Protein AF-A0A2S1QDK4-F1 (afdb_monomer_lite)

Structure (mmCIF, N/CA/C/O backbone):
data_AF-A0A2S1QDK4-F1
#
_entry.id   AF-A0A2S1QDK4-F1
#
loop_
_atom_site.group_PDB
_atom_site.id
_atom_site.type_symbol
_atom_site.label_atom_id
_atom_site.label_alt_id
_atom_site.label_comp_id
_atom_site.label_asym_id
_atom_site.label_entity_id
_atom_site.label_seq_id
_atom_site.pdbx_PDB_ins_code
_atom_site.Cartn_x
_atom_site.Cartn_y
_atom_site.Cartn_z
_atom_site.occupancy
_atom_site.B_iso_or_equiv
_atom_site.auth_seq_id
_atom_site.auth_comp_id
_atom_site.auth_asym_id
_atom_site.auth_atom_id
_atom_site.pdbx_PDB_model_num
ATOM 1 N N . MET A 1 1 ? 9.488 -17.999 -7.171 1.00 70.69 1 MET A N 1
ATOM 2 C CA . MET A 1 1 ? 10.602 -17.034 -7.276 1.00 70.69 1 MET A CA 1
ATOM 3 C C . MET A 1 1 ? 10.092 -15.687 -6.802 1.00 70.69 1 MET A C 1
ATOM 5 O O . MET A 1 1 ? 9.018 -15.292 -7.244 1.00 70.69 1 MET A O 1
ATOM 9 N N . VAL A 1 2 ? 10.800 -15.037 -5.877 1.00 84.81 2 VAL A N 1
ATOM 10 C CA . VAL A 1 2 ? 10.418 -13.711 -5.368 1.00 84.81 2 VAL A CA 1
ATOM 11 C C . VAL A 1 2 ? 10.872 -12.652 -6.372 1.00 84.81 2 VAL A C 1
ATOM 13 O O . VAL A 1 2 ? 11.992 -12.717 -6.876 1.00 84.81 2 VAL A O 1
ATOM 16 N N . SER A 1 3 ? 9.987 -11.717 -6.713 1.00 90.56 3 SER A N 1
ATOM 17 C CA . SER A 1 3 ? 10.296 -10.617 -7.631 1.00 90.56 3 SER A CA 1
ATOM 18 C C . SER A 1 3 ? 9.353 -9.435 -7.409 1.00 90.56 3 SER A C 1
ATOM 20 O O . SER A 1 3 ? 8.233 -9.618 -6.929 1.00 90.56 3 SER A O 1
ATOM 22 N N . ARG A 1 4 ? 9.798 -8.236 -7.789 1.00 90.69 4 ARG A N 1
ATOM 23 C CA . ARG A 1 4 ? 9.006 -6.998 -7.789 1.00 90.69 4 ARG A CA 1
ATOM 24 C C . ARG A 1 4 ? 9.024 -6.388 -9.186 1.00 90.69 4 ARG A C 1
ATOM 26 O O . ARG A 1 4 ? 10.057 -6.379 -9.847 1.00 90.69 4 ARG A O 1
ATOM 33 N N . VAL A 1 5 ? 7.895 -5.825 -9.614 1.00 92.81 5 VAL A N 1
ATOM 34 C CA . VAL A 1 5 ? 7.807 -4.991 -10.821 1.00 92.81 5 VAL A CA 1
ATOM 35 C C . VAL A 1 5 ? 7.296 -3.614 -10.427 1.00 92.81 5 VAL A C 1
ATOM 37 O O . VAL A 1 5 ? 6.302 -3.498 -9.712 1.00 92.81 5 VAL A O 1
ATOM 40 N N . TYR A 1 6 ? 7.963 -2.575 -10.919 1.00 94.06 6 TYR A N 1
ATOM 41 C CA . TYR A 1 6 ? 7.574 -1.186 -10.720 1.00 94.06 6 TYR A CA 1
ATOM 42 C C . TYR A 1 6 ? 7.218 -0.520 -12.047 1.00 94.06 6 TYR A C 1
ATOM 44 O O . TYR A 1 6 ? 7.823 -0.782 -13.094 1.00 94.06 6 TYR A O 1
ATOM 52 N N . GLN A 1 7 ? 6.246 0.390 -11.991 1.00 95.44 7 GLN A N 1
ATOM 53 C CA . GLN A 1 7 ? 5.891 1.255 -13.103 1.00 95.44 7 GLN A CA 1
ATOM 54 C C . GLN A 1 7 ? 5.385 2.606 -12.594 1.00 95.44 7 GLN A C 1
ATOM 56 O O . GLN A 1 7 ? 4.427 2.657 -11.824 1.00 95.44 7 GLN A O 1
ATOM 61 N N . SER A 1 8 ? 5.967 3.695 -13.092 1.00 95.44 8 SER A N 1
ATOM 62 C CA . SER A 1 8 ? 5.382 5.035 -12.996 1.00 95.44 8 SER A CA 1
ATOM 63 C C . SER A 1 8 ? 4.861 5.500 -14.346 1.00 95.44 8 SER A C 1
ATOM 65 O O . SER A 1 8 ? 5.279 5.028 -15.408 1.00 95.44 8 SER A O 1
ATOM 67 N N . PHE A 1 9 ? 3.881 6.393 -14.302 1.00 95.94 9 PHE A N 1
ATOM 68 C CA . PHE A 1 9 ? 3.224 6.902 -15.491 1.00 95.94 9 PHE A CA 1
ATOM 69 C C . PHE A 1 9 ? 2.679 8.306 -15.252 1.00 95.94 9 PHE A C 1
ATOM 71 O O . PHE A 1 9 ? 2.450 8.719 -14.116 1.00 95.94 9 PHE A O 1
ATOM 78 N N . THR A 1 10 ? 2.424 9.011 -16.346 1.00 97.00 10 THR A N 1
ATOM 79 C CA . THR A 1 10 ? 1.632 10.239 -16.377 1.00 97.00 10 THR A CA 1
ATOM 80 C C . THR A 1 10 ? 0.335 9.990 -17.137 1.00 97.00 10 THR A C 1
ATOM 82 O O . THR A 1 10 ? 0.254 9.087 -17.974 1.00 97.00 10 THR A O 1
ATOM 85 N N . ILE A 1 11 ? -0.698 10.771 -16.824 1.00 96.12 11 ILE A N 1
ATOM 86 C CA . ILE A 1 11 ? -1.970 10.773 -17.551 1.00 96.12 11 ILE A CA 1
ATOM 87 C C . ILE A 1 11 ? -2.128 12.141 -18.212 1.00 96.12 11 ILE A C 1
ATOM 89 O O . ILE A 1 11 ? -1.949 13.174 -17.565 1.00 96.12 11 ILE A O 1
ATOM 93 N N . ASN A 1 12 ? -2.469 12.154 -19.497 1.00 96.19 12 ASN A N 1
ATOM 94 C CA . ASN A 1 12 ? -2.895 13.362 -20.188 1.00 96.19 12 ASN A CA 1
ATOM 95 C C . ASN A 1 12 ? -4.271 13.801 -19.654 1.00 96.19 12 ASN A C 1
ATOM 97 O O . ASN A 1 12 ? -5.239 13.051 -19.752 1.00 96.19 12 ASN A O 1
ATOM 101 N N . GLY A 1 13 ? -4.367 15.015 -19.109 1.00 93.12 13 GLY A N 1
ATOM 102 C CA . GLY A 1 13 ? -5.597 15.512 -18.481 1.00 93.12 13 GLY A CA 1
ATOM 103 C C . GLY A 1 13 ? -6.773 15.764 -19.434 1.00 93.12 13 GLY A C 1
ATOM 104 O O . GLY A 1 13 ? -7.903 15.863 -18.969 1.00 93.12 13 GLY A O 1
ATOM 105 N N . GLU A 1 14 ? -6.537 15.856 -20.746 1.00 95.56 14 GLU A N 1
ATOM 106 C CA . GLU A 1 14 ? -7.583 16.071 -21.755 1.00 95.56 14 GLU A CA 1
ATOM 107 C C . GLU A 1 14 ? -8.064 14.754 -22.373 1.00 95.56 14 GLU A C 1
ATOM 109 O O . GLU A 1 14 ? -9.264 14.549 -22.549 1.00 95.56 14 GLU A O 1
ATOM 114 N N . THR A 1 15 ? -7.132 13.859 -22.716 1.00 96.19 15 THR A N 1
ATOM 115 C CA . THR A 1 15 ? -7.441 12.611 -23.436 1.00 96.19 15 THR A CA 1
ATOM 116 C C . THR A 1 15 ? -7.559 11.396 -22.521 1.00 96.19 15 THR A C 1
ATOM 118 O O . THR A 1 15 ? -8.085 10.366 -22.941 1.00 96.19 15 THR A O 1
ATOM 121 N N . GLY A 1 16 ? -7.045 11.481 -21.292 1.00 94.19 16 GLY A N 1
ATOM 122 C CA . GLY A 1 16 ? -6.887 10.335 -20.397 1.00 94.19 16 GLY A CA 1
ATOM 123 C C . GLY A 1 16 ? -5.788 9.359 -20.833 1.00 94.19 16 GLY A C 1
ATOM 124 O O . GLY A 1 16 ? -5.664 8.281 -20.253 1.00 94.19 16 GLY A O 1
ATOM 125 N N . GLU A 1 17 ? -4.990 9.698 -21.851 1.00 96.50 17 GLU A N 1
ATOM 126 C CA . GLU A 1 17 ? -3.926 8.826 -22.347 1.00 96.50 17 GLU A CA 1
ATOM 127 C C . GLU A 1 17 ? -2.834 8.631 -21.290 1.00 96.50 17 GLU A C 1
ATOM 129 O O . GLU A 1 17 ? -2.326 9.592 -20.709 1.00 96.50 17 GLU A O 1
ATOM 134 N N . ARG A 1 18 ? -2.469 7.368 -21.050 1.00 96.88 18 ARG A N 1
ATOM 135 C CA . ARG A 1 18 ? -1.465 6.963 -20.066 1.00 96.88 18 ARG A CA 1
ATOM 136 C C . ARG A 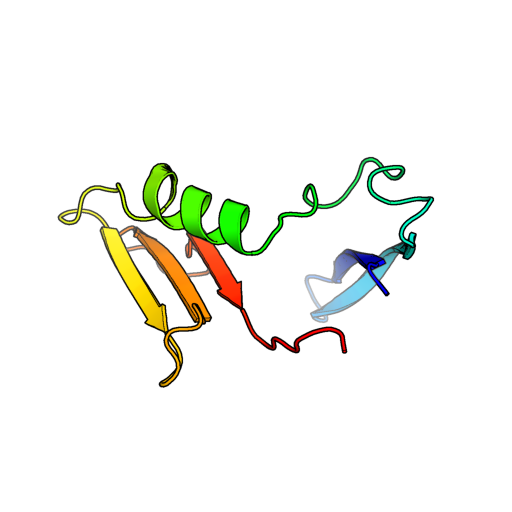1 18 ? -0.111 6.738 -20.734 1.00 96.88 18 ARG A C 1
ATOM 138 O O . ARG A 1 18 ? 0.018 5.838 -21.561 1.00 96.88 18 ARG A O 1
ATOM 145 N N . THR A 1 19 ? 0.912 7.451 -20.271 1.00 97.12 19 THR A N 1
ATOM 146 C CA . THR A 1 19 ? 2.297 7.308 -20.744 1.00 97.12 19 THR A CA 1
ATOM 147 C C . THR A 1 19 ? 3.186 6.793 -19.623 1.00 97.12 19 THR A C 1
ATOM 149 O O . THR A 1 19 ? 3.312 7.432 -18.582 1.00 97.12 19 THR A O 1
ATOM 152 N N . ILE A 1 20 ? 3.817 5.635 -19.828 1.00 96.88 20 ILE A N 1
ATOM 153 C CA . ILE A 1 20 ? 4.785 5.072 -18.877 1.00 96.88 20 ILE A CA 1
ATOM 154 C C . ILE A 1 20 ? 6.048 5.936 -18.889 1.00 96.88 20 ILE A C 1
ATOM 156 O O . ILE A 1 20 ? 6.621 6.177 -19.950 1.00 96.88 20 ILE A O 1
ATOM 160 N N . THR A 1 21 ? 6.487 6.380 -17.714 1.00 96.31 21 THR A N 1
ATOM 161 C CA . THR A 1 21 ? 7.676 7.230 -17.552 1.00 96.31 21 THR A CA 1
ATOM 162 C C . THR A 1 21 ? 8.881 6.466 -17.016 1.00 96.31 21 THR A C 1
ATOM 164 O O . THR A 1 21 ? 10.010 6.814 -17.347 1.00 96.31 21 THR A O 1
ATOM 167 N N . SER A 1 22 ? 8.663 5.414 -16.223 1.00 94.50 22 SER A N 1
ATOM 168 C CA . SER A 1 22 ? 9.717 4.511 -15.757 1.00 94.50 22 SER A CA 1
ATOM 169 C C . SER A 1 22 ? 9.155 3.120 -15.489 1.00 94.50 22 SER A C 1
ATOM 171 O O . SER A 1 22 ? 7.988 2.961 -15.122 1.00 94.50 22 SER A O 1
ATOM 173 N N . THR A 1 23 ? 9.991 2.103 -15.674 1.00 95.88 23 THR A N 1
ATOM 174 C CA . THR A 1 23 ? 9.689 0.728 -15.291 1.00 95.88 23 THR A CA 1
ATOM 175 C C . THR A 1 23 ? 10.977 -0.039 -15.029 1.00 95.88 23 THR A C 1
ATOM 177 O O . THR A 1 23 ? 11.969 0.147 -15.732 1.00 95.88 23 THR A O 1
ATOM 180 N N . TYR A 1 24 ? 10.950 -0.907 -14.026 1.00 94.75 24 TYR A N 1
ATOM 181 C CA . TYR A 1 24 ? 12.011 -1.871 -13.766 1.00 94.75 24 TYR A CA 1
ATOM 182 C C . TYR A 1 24 ? 11.421 -3.130 -13.125 1.00 94.75 24 TYR A C 1
ATOM 184 O O . TYR A 1 24 ? 10.289 -3.134 -12.630 1.00 94.75 24 TYR A O 1
ATOM 192 N N . SER A 1 25 ? 12.209 -4.200 -13.149 1.00 94.38 25 SER A N 1
ATOM 193 C CA . SER A 1 25 ? 11.923 -5.455 -12.465 1.00 94.38 25 SER A CA 1
ATOM 194 C C . SER A 1 25 ? 13.114 -5.809 -11.591 1.00 94.38 25 SER A C 1
ATOM 196 O O . SER A 1 25 ? 14.257 -5.651 -12.014 1.00 94.38 25 SER A O 1
ATOM 198 N N . GLU A 1 26 ? 12.834 -6.319 -10.403 1.00 94.75 26 GLU A N 1
ATOM 199 C CA . GLU A 1 26 ? 13.825 -6.835 -9.469 1.00 94.75 26 GLU A CA 1
ATOM 200 C C . GLU A 1 26 ? 13.548 -8.314 -9.241 1.00 94.75 26 GLU A C 1
ATOM 202 O O . GLU A 1 26 ? 12.406 -8.710 -8.991 1.00 94.75 26 GLU A O 1
ATOM 207 N N . ASP A 1 27 ? 14.590 -9.126 -9.349 1.00 93.88 27 ASP A N 1
ATOM 208 C CA . ASP A 1 27 ? 14.586 -10.499 -8.865 1.00 93.88 27 ASP A CA 1
ATOM 209 C C . ASP A 1 27 ? 15.127 -10.555 -7.434 1.00 93.88 27 ASP A C 1
ATOM 211 O O . ASP A 1 27 ? 15.544 -9.545 -6.877 1.00 93.88 27 ASP A O 1
ATOM 215 N N . GLU A 1 28 ? 15.145 -11.749 -6.851 1.00 90.75 28 GLU A N 1
ATOM 216 C CA . GLU A 1 28 ? 15.622 -12.001 -5.489 1.00 90.75 28 GLU A CA 1
ATOM 217 C C . GLU A 1 28 ? 17.025 -11.438 -5.190 1.00 90.75 28 GLU A C 1
ATOM 219 O O . GLU A 1 28 ? 17.275 -11.009 -4.068 1.00 90.75 28 GLU A O 1
ATOM 224 N N . ALA A 1 29 ? 17.932 -11.383 -6.174 1.00 93.00 29 ALA A N 1
ATOM 225 C CA . ALA A 1 29 ? 19.285 -10.856 -5.978 1.00 93.00 29 ALA A CA 1
ATOM 226 C C . ALA A 1 29 ? 19.355 -9.321 -6.061 1.00 93.00 29 ALA A C 1
ATOM 228 O O . ALA A 1 29 ? 20.324 -8.726 -5.586 1.00 93.00 29 ALA A O 1
ATOM 229 N N . ALA A 1 30 ? 18.353 -8.694 -6.680 1.00 93.06 30 ALA A N 1
ATOM 230 C CA . ALA A 1 30 ? 18.268 -7.258 -6.920 1.00 93.06 30 ALA A CA 1
ATOM 231 C C . ALA A 1 30 ? 17.086 -6.583 -6.198 1.00 93.06 30 ALA A C 1
ATOM 233 O O . ALA A 1 30 ? 16.808 -5.411 -6.471 1.00 93.06 30 ALA A O 1
ATOM 234 N N . LEU A 1 31 ? 16.388 -7.290 -5.299 1.00 91.38 31 LEU A N 1
ATOM 235 C CA . LEU A 1 31 ? 15.326 -6.708 -4.475 1.00 91.38 31 LEU A CA 1
ATOM 236 C C . LEU A 1 31 ? 15.855 -5.472 -3.742 1.00 91.38 31 LEU A C 1
ATOM 238 O O . LEU A 1 31 ? 16.960 -5.488 -3.204 1.00 91.38 31 LEU A O 1
ATOM 242 N N . GLU A 1 32 ? 15.050 -4.408 -3.744 1.00 90.56 32 GLU A N 1
ATOM 243 C CA . GLU A 1 32 ? 15.340 -3.137 -3.057 1.00 90.56 32 GLU A CA 1
ATOM 244 C C . GLU A 1 32 ? 16.548 -2.353 -3.600 1.00 90.56 32 GLU A C 1
ATOM 246 O O . GLU A 1 32 ? 17.033 -1.420 -2.959 1.00 90.56 32 GLU A O 1
ATOM 251 N N . THR A 1 33 ? 17.039 -2.684 -4.796 1.00 93.31 33 THR A N 1
ATOM 252 C CA . THR A 1 33 ? 18.157 -1.949 -5.409 1.00 93.31 33 THR A CA 1
ATOM 253 C C . THR A 1 33 ? 17.724 -0.668 -6.120 1.00 93.31 33 THR A C 1
ATOM 255 O O . THR A 1 33 ? 18.546 0.236 -6.290 1.00 93.31 33 THR A O 1
ATOM 258 N N . ASN A 1 34 ? 16.452 -0.556 -6.519 1.00 92.00 34 ASN A N 1
ATOM 259 C CA . ASN A 1 34 ? 15.899 0.654 -7.124 1.00 92.00 34 ASN A CA 1
ATOM 260 C C . ASN A 1 34 ? 15.205 1.534 -6.068 1.00 92.00 34 ASN A C 1
ATOM 262 O O . ASN A 1 34 ? 14.446 1.014 -5.245 1.00 92.00 34 ASN A O 1
ATOM 266 N N . PRO A 1 35 ? 15.420 2.864 -6.107 1.00 89.06 35 PRO A N 1
ATOM 267 C CA . PRO A 1 35 ? 14.974 3.776 -5.055 1.00 89.06 35 PRO A CA 1
ATOM 268 C C . PRO A 1 35 ? 13.470 4.074 -5.085 1.00 89.06 35 PRO A C 1
ATOM 270 O O . PRO A 1 35 ? 12.928 4.550 -4.089 1.00 89.06 35 PRO A O 1
ATOM 273 N N . GLU A 1 36 ? 12.792 3.856 -6.214 1.00 91.50 36 GLU A N 1
ATOM 274 C CA . GLU A 1 36 ? 11.352 4.079 -6.317 1.00 91.50 36 GLU A CA 1
ATOM 275 C C . GLU A 1 36 ? 10.524 2.883 -5.812 1.00 91.50 36 GLU A C 1
ATOM 277 O O . GLU A 1 36 ? 11.027 1.796 -5.531 1.00 91.50 36 GLU A O 1
ATOM 282 N N . GLY A 1 37 ? 9.206 3.075 -5.746 1.00 87.25 37 GLY A N 1
ATOM 283 C CA . GLY A 1 37 ? 8.273 2.043 -5.306 1.00 87.25 37 GLY A CA 1
ATOM 284 C C . GLY A 1 37 ? 8.253 1.871 -3.790 1.00 87.25 37 GLY A C 1
ATOM 285 O O . GLY A 1 37 ? 9.051 2.450 -3.060 1.00 87.25 37 GLY A O 1
ATOM 286 N N . THR A 1 38 ? 7.291 1.089 -3.309 1.00 86.06 38 THR A N 1
ATOM 287 C CA . THR A 1 38 ? 7.229 0.742 -1.887 1.00 86.06 38 THR A CA 1
ATOM 288 C C . THR A 1 38 ? 8.251 -0.342 -1.569 1.00 86.06 38 THR A C 1
ATOM 290 O O . THR A 1 38 ? 8.514 -1.213 -2.411 1.00 86.06 38 THR A O 1
ATOM 293 N N . THR A 1 39 ? 8.799 -0.306 -0.355 1.00 88.38 39 THR A N 1
ATOM 294 C CA . THR A 1 39 ? 9.557 -1.423 0.212 1.00 88.38 39 THR A CA 1
ATOM 295 C C . THR A 1 39 ? 8.696 -2.690 0.137 1.00 88.38 39 THR A C 1
ATOM 297 O O . THR A 1 39 ? 7.518 -2.631 0.511 1.00 88.38 39 THR A O 1
ATOM 300 N N . PRO A 1 40 ? 9.217 -3.806 -0.406 1.00 88.62 40 PRO A N 1
ATOM 301 C CA . PRO A 1 40 ? 8.534 -5.092 -0.358 1.00 88.62 40 PRO A CA 1
ATOM 302 C C . PRO A 1 40 ? 8.188 -5.472 1.085 1.00 88.62 40 PRO A C 1
ATOM 304 O O . PRO A 1 40 ? 8.995 -5.272 1.984 1.00 88.62 40 PRO A O 1
ATOM 307 N N . LEU A 1 41 ? 7.004 -6.043 1.296 1.00 90.19 41 LEU A N 1
ATOM 308 C CA . LEU A 1 41 ? 6.583 -6.573 2.593 1.00 90.19 41 LEU A CA 1
ATOM 309 C C . LEU A 1 41 ? 6.315 -8.069 2.464 1.00 90.19 41 LEU A C 1
ATOM 311 O O . LEU A 1 41 ? 5.761 -8.529 1.459 1.00 90.19 41 LEU A O 1
ATOM 315 N N . THR A 1 42 ? 6.670 -8.825 3.496 1.00 91.56 42 THR A N 1
ATOM 316 C CA . THR A 1 42 ? 6.132 -10.172 3.700 1.00 91.56 42 THR A CA 1
ATOM 317 C C . THR A 1 42 ? 4.639 -10.105 4.030 1.00 91.56 42 THR A C 1
ATOM 319 O O . THR A 1 42 ? 4.103 -9.054 4.388 1.00 91.56 42 THR A O 1
ATOM 322 N N . ILE A 1 43 ? 3.941 -11.239 3.918 1.00 91.06 43 ILE A N 1
ATOM 323 C CA . ILE A 1 43 ? 2.516 -11.290 4.269 1.00 91.06 43 ILE A CA 1
ATOM 324 C C . ILE A 1 43 ? 2.285 -11.012 5.762 1.00 91.06 43 ILE A C 1
ATOM 326 O O . ILE A 1 43 ? 1.301 -10.367 6.108 1.00 91.06 43 ILE A O 1
ATOM 330 N N . ASP A 1 44 ? 3.213 -11.428 6.626 1.00 94.06 44 ASP A N 1
ATOM 331 C CA . ASP A 1 44 ? 3.135 -11.186 8.068 1.00 94.06 44 ASP A CA 1
ATOM 332 C C . ASP A 1 44 ? 3.328 -9.693 8.379 1.00 94.06 44 ASP A C 1
ATOM 334 O O . ASP A 1 44 ? 2.502 -9.100 9.067 1.00 94.06 44 ASP A O 1
ATOM 338 N N . GLU A 1 45 ? 4.333 -9.039 7.782 1.00 95.56 45 GLU A N 1
ATOM 339 C CA . GLU A 1 45 ? 4.543 -7.588 7.936 1.00 95.56 45 GLU A CA 1
ATOM 340 C C . GLU A 1 45 ? 3.362 -6.770 7.397 1.00 95.56 45 GLU A C 1
ATOM 342 O O . GLU A 1 45 ? 2.979 -5.752 7.975 1.00 95.56 45 GLU A O 1
ATOM 347 N N . LEU A 1 46 ? 2.744 -7.228 6.303 1.00 94.81 46 LEU A N 1
ATOM 348 C CA . LEU A 1 46 ? 1.523 -6.627 5.780 1.00 94.81 46 LEU A CA 1
ATOM 349 C C . LEU A 1 46 ? 0.391 -6.685 6.821 1.00 94.81 46 LEU A C 1
ATOM 351 O O . LEU A 1 46 ? -0.302 -5.691 7.040 1.00 94.81 46 LEU A O 1
ATOM 355 N N . TYR A 1 47 ? 0.207 -7.834 7.472 1.00 95.44 47 TYR A N 1
ATOM 356 C CA . TYR A 1 47 ? -0.835 -8.033 8.480 1.00 95.44 47 TYR A CA 1
ATOM 357 C C . T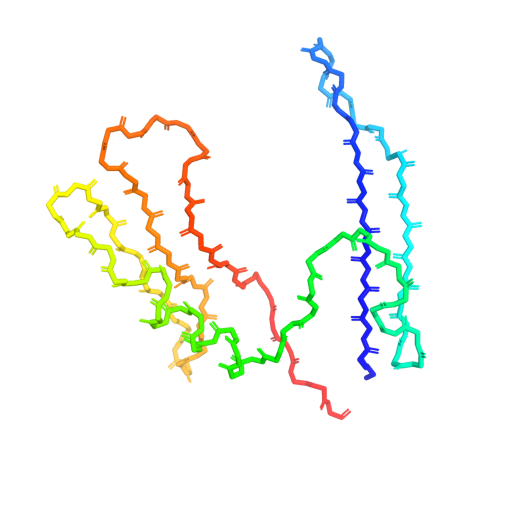YR A 1 47 ? -0.561 -7.202 9.736 1.00 95.44 47 TYR A C 1
ATOM 359 O O . TYR A 1 47 ? -1.488 -6.597 10.282 1.00 95.44 47 TYR A O 1
ATOM 367 N N . ASP A 1 48 ? 0.704 -7.119 10.147 1.00 97.12 48 ASP A N 1
ATOM 368 C CA . ASP A 1 48 ? 1.133 -6.291 11.269 1.00 97.12 48 ASP A CA 1
ATOM 369 C C . ASP A 1 48 ? 0.850 -4.807 10.995 1.00 97.12 48 ASP A C 1
ATOM 371 O O . ASP A 1 48 ? 0.188 -4.166 11.812 1.00 97.12 48 ASP A O 1
ATOM 375 N N . SER A 1 49 ? 1.225 -4.289 9.814 1.00 95.69 49 SER A N 1
ATOM 376 C CA . SER A 1 49 ? 0.942 -2.892 9.424 1.00 95.69 49 SER A CA 1
ATOM 377 C C . SER A 1 49 ? -0.558 -2.582 9.427 1.00 95.69 49 SER A C 1
ATOM 379 O O . SER A 1 49 ? -1.007 -1.514 9.843 1.00 95.69 49 SER A O 1
ATOM 381 N N . CYS A 1 50 ? -1.376 -3.560 9.045 1.00 96.81 50 CYS A N 1
ATOM 382 C CA . CYS A 1 50 ? -2.820 -3.461 9.129 1.00 96.81 50 CYS A CA 1
ATOM 383 C C . CYS A 1 50 ? -3.324 -3.253 10.550 1.00 96.81 50 CYS A C 1
ATOM 385 O O . CYS A 1 50 ? -4.115 -2.339 10.802 1.00 96.81 50 CYS A O 1
ATOM 387 N N . ALA A 1 51 ? -2.851 -4.074 11.481 1.00 96.50 51 ALA A N 1
ATOM 388 C CA . ALA A 1 51 ? -3.254 -3.995 12.873 1.00 96.50 51 ALA A CA 1
ATOM 389 C C . ALA A 1 51 ? -2.699 -2.756 13.592 1.00 96.50 51 ALA A C 1
ATOM 391 O O . ALA A 1 51 ? -3.374 -2.250 14.487 1.00 96.50 51 ALA A O 1
ATOM 392 N N . SER A 1 52 ? -1.500 -2.282 13.235 1.00 97.19 52 SER A N 1
ATOM 393 C CA . SER A 1 52 ? -0.828 -1.185 13.941 1.00 97.19 52 SER A CA 1
ATOM 394 C C . SER A 1 52 ? -1.086 0.199 13.354 1.00 97.19 52 SER A C 1
ATOM 396 O O . SER A 1 52 ? -1.136 1.162 14.118 1.00 97.19 52 SER A O 1
ATOM 398 N N . ASP A 1 53 ? -1.263 0.307 12.034 1.00 96.00 53 ASP A N 1
ATOM 399 C CA . ASP A 1 53 ? -1.215 1.599 11.341 1.00 96.00 53 ASP A CA 1
ATOM 400 C C . ASP A 1 53 ? -2.573 1.985 10.750 1.00 96.00 53 ASP A C 1
ATOM 402 O O . ASP A 1 53 ? -2.980 3.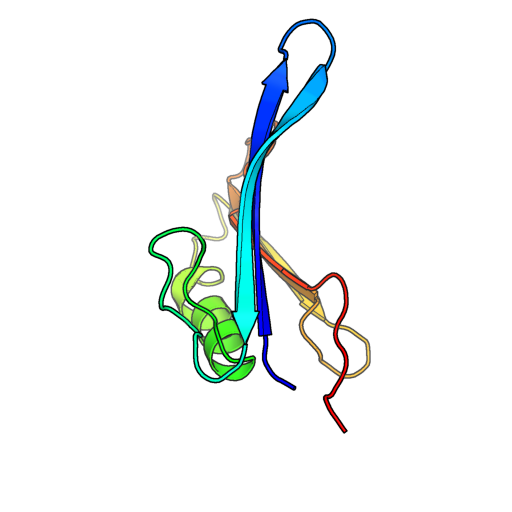146 10.824 1.00 96.00 53 ASP A O 1
ATOM 406 N N . TYR A 1 54 ? -3.300 1.021 10.176 1.00 97.06 54 TYR A N 1
ATOM 407 C CA . TYR A 1 54 ? -4.522 1.313 9.423 1.00 97.06 54 TYR A CA 1
ATOM 408 C C . TYR A 1 54 ? -5.808 1.114 10.234 1.00 97.06 54 TYR A C 1
ATOM 410 O O . TYR A 1 54 ? -6.730 1.922 10.143 1.00 97.06 54 TYR A O 1
ATOM 418 N N . LEU A 1 55 ? -5.898 0.059 11.046 1.00 97.50 55 LEU A N 1
ATOM 419 C CA . LEU A 1 55 ? -7.137 -0.296 11.759 1.00 97.50 55 LEU A CA 1
ATOM 420 C C . LEU A 1 55 ? -7.267 0.360 13.145 1.00 97.50 55 LEU A C 1
ATOM 422 O O . LEU A 1 55 ? -8.202 0.063 13.887 1.00 97.50 55 LEU A O 1
ATOM 426 N N . VAL A 1 56 ? -6.344 1.258 13.492 1.00 97.69 56 VAL A N 1
ATOM 427 C CA . VAL A 1 56 ? -6.275 1.938 14.800 1.00 97.69 56 VAL A CA 1
ATOM 428 C C . VAL A 1 56 ? -6.902 3.335 14.806 1.00 97.69 56 VAL A C 1
ATOM 430 O O . VAL A 1 56 ? -6.850 4.029 15.822 1.00 97.69 56 VAL A O 1
ATOM 433 N N . VAL A 1 57 ? -7.470 3.773 13.680 1.00 97.06 57 VAL A N 1
ATOM 434 C CA . VAL A 1 57 ? -8.083 5.102 13.554 1.00 97.06 57 VAL A CA 1
ATOM 435 C C . VAL A 1 57 ? -9.378 5.228 14.355 1.00 97.06 57 VAL A C 1
ATOM 437 O O . VAL A 1 57 ? -10.030 4.241 14.701 1.00 97.06 57 VAL A O 1
ATOM 440 N N . ASP A 1 58 ? -9.776 6.467 14.646 1.00 97.12 58 ASP A N 1
ATOM 441 C CA . ASP A 1 58 ? -11.019 6.723 15.360 1.00 97.12 58 ASP A CA 1
ATOM 442 C C . ASP A 1 58 ? -12.240 6.374 14.487 1.00 97.12 58 ASP A C 1
ATOM 444 O O . ASP A 1 58 ? -12.341 6.767 13.325 1.00 97.12 58 ASP A O 1
ATOM 448 N N . GLN A 1 59 ? -13.180 5.621 15.056 1.00 96.50 59 GLN A N 1
ATOM 449 C CA . GLN A 1 59 ? -14.352 5.115 14.328 1.00 96.50 59 GLN A CA 1
ATOM 450 C C . GLN A 1 59 ? -15.462 6.164 14.159 1.00 96.50 59 GLN A C 1
ATOM 452 O O . GLN A 1 59 ? -16.395 5.955 13.389 1.00 96.50 59 GLN A O 1
ATOM 457 N N . GLU A 1 60 ? -15.392 7.290 14.876 1.00 97.62 60 GLU A N 1
ATOM 458 C CA . GLU A 1 60 ? -16.386 8.365 14.758 1.00 97.62 60 GLU A CA 1
ATOM 459 C C . GLU A 1 60 ? -16.177 9.186 13.480 1.00 97.62 60 GLU A C 1
ATOM 461 O O . GLU A 1 60 ? -17.148 9.597 12.840 1.00 97.62 60 GLU A O 1
ATOM 466 N N . ASN A 1 61 ? -14.919 9.393 13.078 1.00 97.56 61 ASN A N 1
ATOM 467 C CA . ASN A 1 61 ? -14.559 10.165 11.892 1.00 97.56 61 ASN A CA 1
ATOM 468 C C . ASN A 1 61 ? -14.103 9.301 10.716 1.00 97.56 61 ASN A C 1
ATOM 470 O O . ASN A 1 61 ? -13.860 9.856 9.647 1.00 97.56 61 ASN A O 1
ATOM 474 N N . ASN A 1 62 ? -14.012 7.976 10.863 1.00 98.00 62 ASN A N 1
ATOM 475 C CA . ASN A 1 62 ? -13.560 7.089 9.794 1.00 98.00 62 ASN A CA 1
ATOM 476 C C . ASN A 1 62 ? -14.432 5.839 9.669 1.00 98.00 62 ASN A C 1
ATOM 478 O O . ASN A 1 62 ? -14.840 5.230 10.655 1.00 98.00 62 ASN A O 1
ATOM 482 N N . THR A 1 63 ? -14.636 5.404 8.429 1.00 96.88 63 THR A N 1
ATOM 483 C CA . THR A 1 63 ? -15.164 4.076 8.122 1.00 96.88 63 THR A CA 1
ATOM 484 C C . THR A 1 63 ? -13.995 3.108 7.973 1.00 96.88 63 THR A C 1
ATOM 486 O O . THR A 1 63 ? -13.155 3.292 7.092 1.00 96.88 63 THR A O 1
ATOM 489 N N . ILE A 1 64 ? -13.937 2.090 8.832 1.00 97.81 64 ILE A N 1
ATOM 490 C CA . ILE A 1 64 ? -12.892 1.057 8.824 1.00 97.81 64 ILE A CA 1
ATOM 491 C C . ILE A 1 64 ? -13.335 -0.131 7.962 1.00 97.81 64 ILE A C 1
ATOM 493 O O . ILE A 1 64 ? -14.476 -0.585 8.048 1.00 97.81 64 ILE A O 1
ATOM 497 N N . TYR A 1 65 ? -12.409 -0.664 7.168 1.00 97.31 65 TYR A N 1
ATOM 498 C CA . TYR A 1 65 ? -12.599 -1.827 6.311 1.00 97.31 65 TYR A CA 1
ATOM 499 C C . TYR A 1 65 ? -11.637 -2.939 6.711 1.00 97.31 65 TYR A C 1
ATOM 501 O O . TYR A 1 65 ? -10.427 -2.735 6.757 1.00 97.31 65 TYR A O 1
ATOM 509 N N . LEU A 1 66 ? -12.183 -4.130 6.935 1.00 97.25 66 LEU A N 1
ATOM 510 C CA . LEU A 1 66 ? -11.430 -5.368 7.089 1.00 97.25 66 LEU A CA 1
ATOM 511 C C . LEU A 1 66 ? -12.195 -6.476 6.366 1.00 97.25 66 LEU A C 1
ATOM 513 O O . LEU A 1 66 ? -13.325 -6.792 6.735 1.00 97.25 66 LEU A O 1
ATOM 517 N N . GLN A 1 67 ? -11.600 -7.037 5.319 1.00 97.44 67 GLN A N 1
ATOM 518 C CA . GLN A 1 67 ? -12.184 -8.119 4.534 1.00 97.44 67 GLN A CA 1
ATOM 519 C C . GLN A 1 67 ? -11.175 -9.243 4.362 1.00 97.44 67 GLN A C 1
ATOM 521 O O . GLN A 1 67 ? -9.975 -9.014 4.208 1.00 97.44 67 GLN A O 1
ATOM 526 N N . THR A 1 68 ? -11.695 -10.463 4.394 1.00 95.94 68 THR A N 1
ATOM 527 C CA . THR A 1 68 ? -10.929 -11.690 4.208 1.00 95.94 68 THR A CA 1
ATOM 528 C C . THR A 1 68 ? -11.667 -12.606 3.240 1.00 95.94 68 THR A C 1
ATOM 530 O O . THR A 1 68 ? -12.893 -12.547 3.127 1.00 95.94 68 THR A O 1
ATOM 533 N N . GLU A 1 69 ? -10.919 -13.456 2.547 1.00 93.12 69 GLU A N 1
ATOM 534 C CA . GLU A 1 69 ? -11.451 -14.633 1.873 1.00 93.12 69 GLU A CA 1
ATOM 535 C C . GLU A 1 69 ? -11.971 -15.660 2.891 1.00 93.12 69 GLU A C 1
ATOM 537 O O . GLU A 1 69 ? -11.648 -15.625 4.080 1.00 93.12 69 GLU A O 1
ATOM 542 N N . VAL A 1 70 ? -12.724 -16.658 2.415 1.00 91.75 70 VAL A N 1
ATOM 543 C CA . VAL A 1 70 ? -13.275 -17.743 3.258 1.00 91.75 70 VAL A CA 1
ATOM 544 C C . VAL A 1 70 ? -12.188 -18.512 4.024 1.00 91.75 70 VAL A C 1
ATOM 546 O O . VAL A 1 70 ? -12.446 -19.048 5.100 1.00 91.75 70 VAL A O 1
ATOM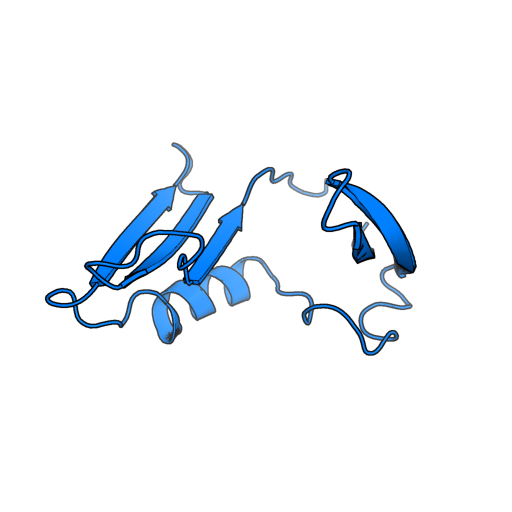 549 N N . ASN A 1 71 ? -10.968 -18.571 3.488 1.00 90.75 71 ASN A N 1
ATOM 550 C CA . ASN A 1 71 ? -9.822 -19.222 4.127 1.00 90.75 71 ASN A CA 1
ATOM 551 C C . ASN A 1 71 ? -9.075 -18.319 5.133 1.00 90.75 71 ASN A C 1
ATOM 553 O O . ASN A 1 71 ? -8.057 -18.745 5.673 1.00 90.75 71 ASN A O 1
ATOM 557 N N . GLY A 1 72 ? -9.558 -17.097 5.381 1.00 91.19 72 GLY A N 1
ATOM 558 C CA . GLY A 1 72 ? -8.952 -16.136 6.302 1.00 91.19 72 GLY A CA 1
ATOM 559 C C . GLY A 1 72 ? -7.827 -15.289 5.702 1.00 91.19 72 GLY A C 1
ATOM 560 O O . GLY A 1 72 ? -7.214 -14.509 6.430 1.00 91.19 72 GLY A O 1
ATOM 561 N N . LEU A 1 73 ? -7.542 -15.407 4.400 1.00 93.25 73 LEU A N 1
ATOM 562 C CA . LEU A 1 73 ? -6.580 -14.532 3.733 1.00 93.25 73 LEU A CA 1
ATOM 563 C C . LEU A 1 73 ? -7.141 -13.108 3.639 1.00 93.25 73 LEU A C 1
ATOM 565 O O . LEU A 1 73 ? -8.266 -12.921 3.186 1.00 93.25 73 LEU A O 1
ATOM 569 N N . LEU A 1 74 ? -6.362 -12.107 4.041 1.00 95.12 74 LEU A N 1
ATOM 570 C CA . LEU A 1 74 ? -6.720 -10.696 3.944 1.00 95.12 74 LEU A CA 1
ATOM 571 C C . LEU A 1 74 ? -6.918 -10.288 2.478 1.00 95.12 74 LEU A C 1
ATOM 573 O O . LEU A 1 74 ? -6.068 -10.558 1.637 1.00 95.12 74 LEU A O 1
ATOM 577 N N . THR A 1 75 ? -8.012 -9.594 2.178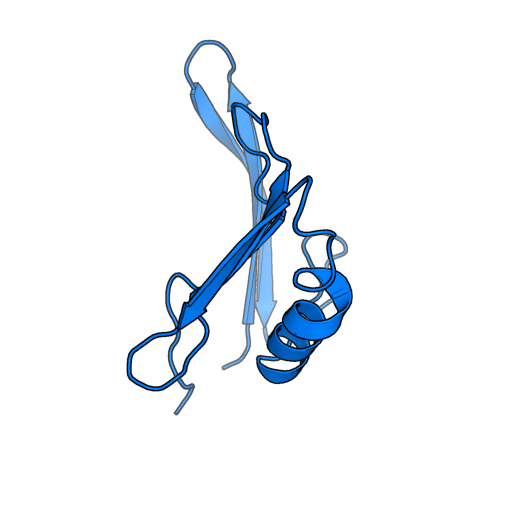 1.00 96.56 75 THR A N 1
ATOM 578 C CA . THR A 1 75 ? -8.263 -9.003 0.850 1.00 96.56 75 THR A CA 1
ATOM 579 C C . THR A 1 75 ? -8.326 -7.488 0.896 1.00 96.56 75 THR A C 1
ATOM 581 O O . THR A 1 75 ? -7.951 -6.827 -0.072 1.00 96.56 75 THR A O 1
ATOM 584 N N . LEU A 1 76 ? -8.754 -6.922 2.025 1.00 97.62 76 LEU A N 1
ATOM 585 C CA . LEU A 1 76 ? -8.822 -5.484 2.240 1.00 97.62 76 LEU A CA 1
ATOM 586 C C . LEU A 1 76 ? -8.578 -5.172 3.710 1.00 97.62 76 LEU A C 1
ATOM 588 O O . LEU A 1 76 ? -9.204 -5.765 4.586 1.00 97.62 76 LEU A O 1
ATOM 592 N N . CYS A 1 77 ? -7.731 -4.193 3.975 1.00 97.88 77 CYS A N 1
ATOM 593 C CA . CYS A 1 77 ? -7.617 -3.583 5.287 1.00 97.88 77 CYS A CA 1
ATOM 594 C C . CYS A 1 77 ? -7.294 -2.105 5.113 1.00 97.88 77 CYS A C 1
ATOM 596 O O . CYS A 1 77 ? -6.426 -1.747 4.321 1.00 97.88 77 CYS A O 1
ATOM 598 N N . GLY A 1 78 ? -8.001 -1.244 5.829 1.00 98.06 78 GLY A N 1
ATOM 599 C CA . GLY A 1 78 ? -7.802 0.189 5.713 1.00 98.06 78 GLY A CA 1
ATOM 600 C C . GLY A 1 78 ? -8.962 0.979 6.270 1.00 98.06 78 GLY A C 1
ATOM 601 O O . GLY A 1 78 ? -9.862 0.438 6.910 1.00 98.06 78 GLY A O 1
ATOM 602 N N . PHE A 1 79 ? -8.969 2.267 5.980 1.00 98.00 79 PHE A N 1
ATOM 603 C CA . PHE A 1 79 ? -10.057 3.148 6.362 1.00 98.00 79 PHE A CA 1
ATOM 604 C C . PHE A 1 79 ? -10.292 4.227 5.310 1.00 98.00 79 PHE A C 1
ATOM 606 O O . PHE A 1 79 ? -9.498 4.451 4.394 1.00 98.00 79 PHE A O 1
ATOM 613 N N . THR A 1 80 ?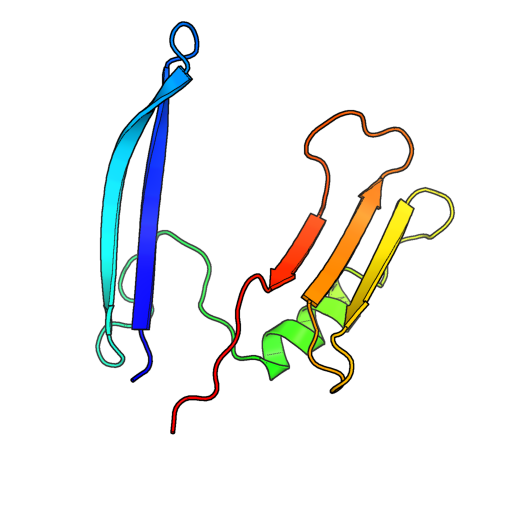 -11.427 4.899 5.429 1.00 97.62 80 THR A N 1
ATOM 614 C CA . THR A 1 80 ? -11.739 6.109 4.673 1.00 97.62 80 THR A CA 1
ATOM 615 C C . THR A 1 80 ? -12.317 7.142 5.634 1.00 97.62 80 THR A C 1
ATOM 617 O O . THR A 1 80 ? -13.267 6.811 6.351 1.00 97.62 80 THR A O 1
ATOM 620 N N . PRO A 1 81 ? -11.786 8.377 5.662 1.00 97.19 81 PRO A N 1
ATOM 621 C CA . PRO A 1 81 ? -12.384 9.458 6.430 1.00 97.19 81 PRO A CA 1
ATOM 622 C C . PRO A 1 81 ? -13.835 9.711 6.017 1.00 97.19 81 PRO A C 1
ATOM 624 O O . PRO A 1 81 ? -14.170 9.759 4.828 1.00 97.19 81 PRO A O 1
ATOM 627 N N . ASN A 1 82 ? -14.698 9.905 7.006 1.00 95.06 82 ASN A N 1
ATOM 628 C CA . ASN A 1 82 ? -16.095 10.244 6.796 1.00 95.06 82 ASN A CA 1
ATOM 629 C C . ASN A 1 82 ? -16.186 11.569 6.024 1.00 95.06 82 ASN A C 1
ATOM 631 O O . ASN A 1 82 ? -15.458 12.521 6.301 1.00 95.06 82 ASN A O 1
ATOM 635 N N . ASN A 1 83 ? -17.110 11.637 5.064 1.00 92.75 83 ASN A N 1
ATOM 636 C CA . ASN A 1 83 ? -17.282 12.766 4.140 1.00 92.75 83 ASN A CA 1
ATOM 637 C C . ASN A 1 83 ? -16.125 13.002 3.152 1.00 92.75 83 ASN A C 1
ATOM 639 O O . ASN A 1 83 ? -16.069 14.079 2.556 1.00 92.75 83 ASN A O 1
ATOM 643 N N . CYS A 1 84 ? -15.234 12.030 2.922 1.00 93.19 84 CYS A N 1
ATOM 644 C CA . CYS A 1 84 ? -14.428 12.080 1.705 1.00 93.19 84 CYS A CA 1
ATOM 645 C C . CYS A 1 84 ? -15.259 11.662 0.479 1.00 93.19 84 CYS A C 1
ATOM 647 O O . CYS A 1 84 ? -15.998 10.681 0.533 1.00 93.19 84 CYS A O 1
ATOM 649 N N . ALA A 1 85 ? -15.131 12.424 -0.612 1.00 88.25 85 ALA A N 1
ATOM 650 C CA . ALA A 1 85 ? -15.826 12.182 -1.871 1.00 88.25 85 ALA A CA 1
ATOM 651 C C . ALA A 1 85 ? -15.109 11.149 -2.759 1.00 88.25 85 ALA A C 1
ATOM 653 O O . ALA A 1 85 ? -15.671 10.088 -3.000 1.00 88.25 85 ALA A O 1
ATOM 654 N N . ASP A 1 86 ? -13.877 11.432 -3.196 1.00 85.00 86 ASP A N 1
ATOM 655 C CA . ASP A 1 86 ? -13.152 10.604 -4.168 1.00 85.00 86 ASP A CA 1
ATOM 656 C C . ASP A 1 86 ? -11.740 10.247 -3.662 1.00 85.00 86 ASP A C 1
ATOM 658 O O . ASP A 1 86 ? -11.070 11.070 -3.038 1.00 85.00 86 ASP A O 1
ATOM 662 N N . ASP A 1 87 ? -11.303 9.012 -3.941 1.00 85.25 87 ASP A N 1
ATOM 663 C CA . ASP A 1 87 ? -9.924 8.505 -3.805 1.00 85.25 87 ASP A CA 1
ATOM 664 C C . ASP A 1 87 ? -9.219 8.703 -2.438 1.00 85.25 87 ASP A C 1
ATOM 666 O O . ASP A 1 87 ? -8.013 8.931 -2.377 1.00 85.25 87 ASP A O 1
ATOM 670 N N . CYS A 1 88 ? -9.937 8.563 -1.314 1.00 94.12 88 CYS A N 1
ATOM 671 C CA . CYS A 1 88 ? -9.358 8.714 0.040 1.00 94.12 88 CYS A CA 1
ATOM 672 C C . CYS A 1 88 ? -9.025 7.419 0.790 1.00 94.12 88 CYS A C 1
ATOM 674 O O . CYS A 1 88 ? -8.629 7.480 1.960 1.00 94.12 88 CYS A O 1
ATOM 676 N N . PHE A 1 89 ? -9.241 6.247 0.194 1.00 96.12 89 PHE A N 1
ATOM 677 C CA . PHE A 1 89 ? -8.957 5.000 0.898 1.00 96.12 89 PHE A CA 1
ATOM 678 C C . PHE A 1 89 ? -7.471 4.922 1.271 1.00 96.12 89 PHE A C 1
ATOM 680 O O . PHE A 1 89 ? -6.599 5.045 0.414 1.00 96.12 89 PHE A O 1
ATOM 687 N N . THR A 1 90 ? -7.195 4.700 2.555 1.00 96.31 90 THR A N 1
ATOM 688 C CA . THR A 1 90 ? -5.842 4.504 3.078 1.00 96.31 90 THR A CA 1
ATOM 689 C C . THR A 1 90 ? -5.733 3.094 3.630 1.00 96.31 90 THR A C 1
ATOM 691 O O . THR A 1 90 ? -6.449 2.735 4.565 1.00 96.31 90 THR A O 1
ATOM 694 N N . GLY A 1 91 ? -4.847 2.292 3.043 1.00 95.94 91 GLY A N 1
ATOM 695 C CA . GLY A 1 91 ? -4.617 0.913 3.454 1.00 95.94 91 GLY A CA 1
ATOM 696 C C . GLY A 1 91 ? -4.153 0.031 2.303 1.00 95.94 91 GLY A C 1
ATOM 697 O O . GLY A 1 91 ? -3.557 0.501 1.333 1.00 95.94 91 GLY A O 1
ATOM 698 N N . VAL A 1 92 ? -4.454 -1.258 2.410 1.00 95.19 92 VAL A N 1
ATOM 699 C CA . VAL A 1 92 ? -3.984 -2.313 1.516 1.00 95.19 92 VAL A CA 1
ATOM 700 C C . VAL A 1 92 ? -5.169 -3.074 0.929 1.00 95.19 92 VAL A C 1
ATOM 702 O O . VAL A 1 92 ? -6.115 -3.421 1.636 1.00 95.19 92 VAL A O 1
ATOM 705 N N . SER A 1 93 ? -5.089 -3.383 -0.367 1.00 95.25 93 SER A N 1
ATOM 706 C CA . SER A 1 93 ? -5.974 -4.348 -1.024 1.00 95.25 93 SER A CA 1
ATOM 707 C C . SER A 1 93 ? -5.152 -5.419 -1.738 1.00 95.25 93 SER A C 1
ATOM 709 O O . SER A 1 93 ? -4.210 -5.106 -2.469 1.00 95.25 93 SER A O 1
ATOM 711 N N . ILE A 1 94 ? -5.501 -6.687 -1.524 1.00 93.94 94 ILE A N 1
ATOM 712 C CA . ILE A 1 94 ? -4.885 -7.830 -2.199 1.00 93.94 94 ILE A CA 1
ATOM 713 C C . ILE A 1 94 ? -5.840 -8.288 -3.296 1.00 93.94 94 ILE A C 1
ATOM 715 O O . ILE A 1 94 ? -6.912 -8.822 -3.028 1.00 93.94 94 ILE A O 1
ATOM 719 N N . LYS A 1 95 ? -5.450 -8.061 -4.553 1.00 91.69 95 LYS A N 1
ATOM 720 C CA . LYS A 1 95 ? -6.268 -8.427 -5.720 1.00 91.69 95 LYS A CA 1
ATOM 721 C C . LYS A 1 95 ? -6.144 -9.903 -6.103 1.00 91.69 95 LYS A C 1
ATOM 723 O O . LYS A 1 95 ? -7.091 -10.482 -6.624 1.00 91.69 95 LYS A O 1
ATOM 728 N N . ALA A 1 96 ? -4.960 -10.474 -5.918 1.00 89.75 96 ALA A N 1
ATOM 729 C CA . ALA A 1 96 ? -4.650 -11.865 -6.213 1.00 89.75 96 ALA A CA 1
ATOM 730 C C . ALA A 1 96 ? -3.510 -12.318 -5.302 1.00 89.75 96 ALA A C 1
ATOM 732 O O . ALA A 1 96 ? -2.629 -11.520 -4.974 1.00 89.75 96 ALA A O 1
ATOM 733 N N . PHE A 1 97 ? -3.536 -13.586 -4.907 1.00 89.38 97 PHE A N 1
ATOM 734 C CA . PHE A 1 97 ? -2.532 -14.180 -4.042 1.00 89.38 97 PHE A CA 1
ATOM 735 C C . PHE A 1 97 ? -2.377 -15.655 -4.388 1.00 89.38 97 PHE A C 1
ATOM 737 O O . PHE A 1 97 ? -3.361 -16.391 -4.418 1.00 89.38 97 PHE A O 1
ATOM 744 N N . ASP A 1 98 ? -1.134 -16.074 -4.589 1.00 87.06 98 ASP A N 1
ATOM 745 C CA . ASP A 1 98 ? -0.773 -17.456 -4.859 1.00 87.06 98 ASP A CA 1
ATOM 746 C C . ASP A 1 98 ? 0.437 -17.830 -4.009 1.00 87.06 98 ASP A C 1
ATOM 748 O O . ASP A 1 98 ? 1.418 -17.086 -3.922 1.00 87.06 98 ASP A O 1
ATOM 752 N N . TRP A 1 99 ? 0.383 -19.014 -3.404 1.00 81.62 99 TRP A N 1
ATOM 753 C CA . TRP A 1 99 ? 1.548 -19.584 -2.745 1.00 81.62 99 TRP A CA 1
ATOM 754 C C . TRP A 1 99 ? 2.564 -20.017 -3.800 1.00 81.62 99 TRP A C 1
ATOM 756 O O . TRP A 1 99 ? 2.234 -20.726 -4.752 1.00 81.62 99 TRP A O 1
ATOM 766 N N . ILE A 1 100 ? 3.817 -19.604 -3.617 1.00 77.81 100 ILE A N 1
ATOM 767 C CA . ILE A 1 100 ? 4.926 -20.105 -4.426 1.00 77.81 100 ILE A CA 1
ATOM 768 C C . ILE A 1 100 ? 5.193 -21.546 -3.970 1.00 77.81 100 ILE A C 1
ATOM 770 O O . ILE A 1 100 ? 5.651 -21.754 -2.848 1.00 77.81 100 ILE A O 1
ATOM 774 N N . ASN A 1 101 ? 4.876 -22.516 -4.830 1.00 62.44 101 ASN A N 1
ATOM 775 C CA . ASN A 1 101 ? 5.237 -23.928 -4.653 1.00 62.44 101 ASN A CA 1
ATOM 776 C C . ASN A 1 101 ? 6.666 -24.211 -5.125 1.00 62.44 101 ASN A C 1
ATOM 778 O O . ASN A 1 101 ? 7.109 -23.549 -6.095 1.00 62.44 101 ASN A O 1
#

Secondary structure (DSSP, 8-state):
--EEEEEEEEE-TTT--EEEEEEEEEETTTTT-SSSSPPP--HHHHHHHIIIIITTS-TTTEEEEEEE-TTS-EEEEEEEETT--SS--EEEE-S------

Radius of gyration: 16.74 Å; chains: 1; bounding box: 37×40×39 Å

Foldseek 3Di:
DDKDKDWDWDADPPPRDIGTPDIDMDDPVCQPVDPDDDRDDDQVRLVVCLVPPFQPDDVVQKDWDWDADPVRHTADGHIAGPPDDDDRTDGDGDPDDDDDD

pLDDT: mean 93.27, std 5.43, range [62.44, 98.06]

Sequence (101 aa):
MVSRVYQSFTINGETGERTITSTYSEDEAALETNPEGTTPLTIDELYDSCASDYLVVDQENNTIYLQTEVNGLLTLCGFTPNNCADDCFTGVSIKAFDWIN